Protein AF-A0A1V8PQT0-F1 (afdb_monomer_lite)

Sequence (116 aa):
MTVVSMPILHRPAELAELLDCSLRHVYDLRLPSYHPTRRVTLIRADDAMHATGVPLDTYETIDGWPDVAAAARILRVSTRHVHRLMGDGTLPYRKPTPRRALIDPQGLLRLVGGPA

Organism: NCBI:txid1686

Structure (mmCIF, N/CA/C/O backbone):
data_AF-A0A1V8PQT0-F1
#
_entry.id   AF-A0A1V8PQT0-F1
#
loop_
_atom_site.group_PDB
_atom_site.id
_atom_site.type_symbol
_atom_site.label_atom_id
_atom_site.label_alt_id
_atom_site.label_comp_id
_atom_site.label_asym_id
_atom_site.label_entity_id
_atom_site.label_seq_id
_atom_site.pdbx_PDB_ins_code
_atom_site.Cartn_x
_atom_site.Cartn_y
_atom_site.Cartn_z
_atom_site.occupancy
_atom_site.B_iso_or_equiv
_atom_site.auth_seq_id
_atom_site.auth_comp_id
_atom_site.auth_asym_id
_atom_site.auth_atom_id
_atom_site.pdbx_PDB_model_num
ATOM 1 N N . MET A 1 1 ? 5.467 15.585 -17.200 1.00 57.38 1 MET A N 1
ATOM 2 C CA . MET A 1 1 ? 5.955 14.605 -16.204 1.00 57.38 1 MET A CA 1
ATOM 3 C C . MET A 1 1 ? 4.741 13.880 -15.663 1.00 57.38 1 MET A C 1
ATOM 5 O O . MET A 1 1 ? 3.758 14.546 -15.377 1.00 57.38 1 MET A O 1
ATOM 9 N N . THR A 1 2 ? 4.752 12.550 -15.621 1.00 68.56 2 THR A N 1
ATOM 10 C CA . THR A 1 2 ? 3.646 11.782 -15.036 1.00 68.56 2 THR A CA 1
ATOM 11 C C . THR A 1 2 ? 3.757 11.892 -13.522 1.00 68.56 2 THR A C 1
ATOM 13 O O . THR A 1 2 ? 4.752 11.441 -12.968 1.00 68.56 2 THR A O 1
ATOM 16 N N . VAL A 1 3 ? 2.791 12.530 -12.875 1.00 81.69 3 VAL A N 1
ATOM 17 C CA . VAL A 1 3 ? 2.690 12.593 -11.414 1.00 81.69 3 VAL A CA 1
ATOM 18 C C . VAL A 1 3 ? 1.608 11.605 -11.008 1.00 81.69 3 VAL A C 1
ATOM 20 O O . VAL A 1 3 ? 0.533 11.604 -11.610 1.00 81.69 3 VAL A O 1
ATOM 23 N N . VAL A 1 4 ? 1.901 10.733 -10.046 1.00 84.81 4 VAL A N 1
ATOM 24 C CA . VAL A 1 4 ? 0.969 9.685 -9.611 1.00 84.81 4 VAL A CA 1
ATOM 25 C C . VAL A 1 4 ? 0.772 9.780 -8.106 1.00 84.81 4 VAL A C 1
ATOM 27 O O . VAL A 1 4 ? 1.741 9.773 -7.352 1.00 84.81 4 VAL A O 1
ATOM 30 N N . SER A 1 5 ? -0.490 9.870 -7.689 1.00 89.25 5 SER A N 1
ATOM 31 C CA . SER A 1 5 ? -0.885 9.774 -6.285 1.00 89.25 5 SER A CA 1
ATOM 32 C C . SER A 1 5 ? -0.927 8.303 -5.879 1.00 89.25 5 SER A C 1
ATOM 34 O O . SER A 1 5 ? -1.591 7.501 -6.539 1.00 89.25 5 SER A O 1
ATOM 36 N N . MET A 1 6 ? -0.194 7.940 -4.832 1.00 91.44 6 MET A N 1
ATOM 37 C CA . MET A 1 6 ? -0.066 6.571 -4.342 1.00 91.44 6 MET A CA 1
ATOM 38 C C . MET A 1 6 ? -0.628 6.489 -2.923 1.00 91.44 6 MET A C 1
ATOM 40 O O . MET A 1 6 ? -0.292 7.349 -2.110 1.00 91.44 6 MET A O 1
ATOM 44 N N . PRO A 1 7 ? -1.471 5.497 -2.591 1.00 93.19 7 PRO A N 1
ATOM 45 C CA . PRO A 1 7 ? -1.992 5.381 -1.239 1.00 93.19 7 PRO A CA 1
ATOM 46 C C . PRO A 1 7 ? -0.865 5.068 -0.255 1.00 93.19 7 PRO A C 1
ATOM 48 O O . PRO A 1 7 ? 0.017 4.249 -0.532 1.00 93.19 7 PRO A O 1
ATOM 51 N N . ILE A 1 8 ? -0.925 5.700 0.911 1.00 95.00 8 ILE A N 1
ATOM 52 C CA . ILE A 1 8 ? -0.043 5.388 2.031 1.00 95.00 8 ILE A CA 1
ATOM 53 C C . ILE A 1 8 ? -0.536 4.095 2.682 1.00 95.00 8 ILE A C 1
ATOM 55 O O . ILE A 1 8 ? -1.730 3.901 2.919 1.00 95.00 8 ILE A O 1
ATOM 59 N N . LEU A 1 9 ? 0.402 3.186 2.943 1.00 95.50 9 LEU A N 1
ATOM 60 C CA . LEU A 1 9 ? 0.135 1.848 3.457 1.00 95.50 9 LEU A CA 1
ATOM 61 C C . LEU A 1 9 ? 0.765 1.670 4.832 1.00 95.50 9 LEU A C 1
ATOM 63 O O . LEU A 1 9 ? 1.975 1.847 4.997 1.00 95.50 9 LEU A O 1
ATOM 67 N N . HIS A 1 10 ? -0.036 1.207 5.785 1.00 95.69 10 HIS A N 1
ATOM 68 C CA . HIS A 1 10 ? 0.417 0.897 7.134 1.00 95.69 10 HIS A CA 1
ATOM 69 C C . HIS A 1 10 ? 0.310 -0.592 7.424 1.00 95.69 10 HIS A C 1
ATOM 71 O O . HIS A 1 10 ? -0.616 -1.284 6.987 1.00 95.69 10 HIS A O 1
ATOM 77 N N . ARG A 1 11 ? 1.263 -1.104 8.205 1.00 95.50 11 ARG A N 1
ATOM 78 C CA . ARG A 1 11 ? 1.081 -2.393 8.881 1.00 95.50 11 ARG A CA 1
ATOM 79 C C . ARG A 1 11 ? -0.030 -2.245 9.928 1.00 95.50 11 ARG A C 1
ATOM 81 O O . ARG A 1 11 ? -0.117 -1.184 10.537 1.00 95.50 11 ARG A O 1
ATOM 88 N N . PRO A 1 12 ? -0.801 -3.302 10.239 1.00 96.50 12 PRO A N 1
ATOM 89 C CA . PRO A 1 12 ? -1.835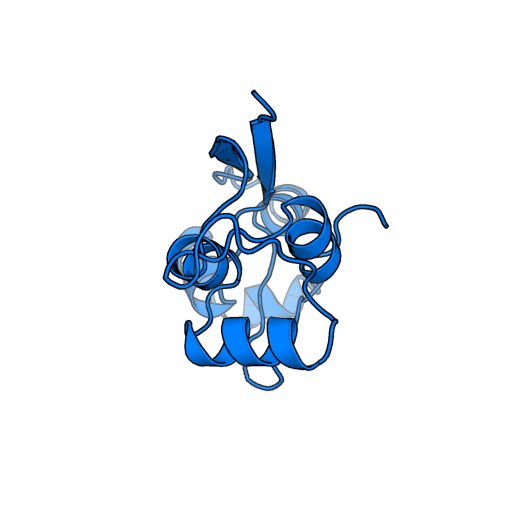 -3.228 11.274 1.00 96.50 12 PRO A CA 1
ATOM 90 C C . PRO A 1 12 ? -1.339 -2.701 12.631 1.00 96.50 12 PRO A C 1
ATOM 92 O O . PRO A 1 12 ? -2.054 -1.960 13.290 1.00 96.50 12 PRO A O 1
ATOM 95 N N . ALA A 1 13 ? -0.108 -3.042 13.030 1.00 96.44 13 ALA A N 1
ATOM 96 C CA . ALA A 1 13 ? 0.493 -2.539 14.269 1.00 96.44 13 ALA A CA 1
ATOM 97 C C . ALA A 1 13 ? 0.805 -1.033 14.211 1.00 96.44 13 ALA A C 1
ATOM 99 O O . ALA A 1 13 ? 0.452 -0.310 15.130 1.00 96.44 13 ALA A O 1
ATOM 100 N N . GLU A 1 14 ? 1.389 -0.557 13.107 1.00 96.00 14 GLU A N 1
ATOM 101 C CA . GLU A 1 14 ? 1.656 0.875 12.897 1.00 96.00 14 GLU A CA 1
ATOM 102 C C . GLU A 1 14 ? 0.350 1.675 12.852 1.00 96.00 14 GLU A C 1
ATOM 104 O O . GLU A 1 14 ? 0.257 2.761 13.409 1.00 96.00 14 GLU A O 1
ATOM 109 N N . LEU A 1 15 ? -0.684 1.120 12.215 1.00 96.19 15 LEU A N 1
ATOM 110 C CA . LEU A 1 15 ? -1.997 1.748 12.170 1.00 96.19 15 LEU A CA 1
ATOM 111 C C . LEU A 1 15 ? -2.639 1.824 13.562 1.00 96.19 15 LEU A C 1
ATOM 113 O O . LEU A 1 15 ? -3.277 2.820 13.877 1.00 96.19 15 LEU A O 1
ATOM 117 N N . ALA A 1 16 ? -2.456 0.801 14.400 1.00 96.94 16 ALA A N 1
ATOM 118 C CA . ALA A 1 16 ? -2.944 0.814 15.777 1.00 96.94 16 ALA A CA 1
ATOM 119 C C . ALA A 1 16 ? -2.307 1.952 16.588 1.00 96.94 16 ALA A C 1
ATOM 121 O O . ALA A 1 16 ? -3.020 2.667 17.287 1.00 96.94 16 ALA A O 1
ATOM 122 N N . GLU A 1 17 ? -0.994 2.156 16.434 1.00 97.06 17 GLU A N 1
ATOM 123 C CA . GLU A 1 17 ? -0.265 3.271 17.050 1.00 97.06 17 GLU A CA 1
ATOM 124 C C . GLU A 1 17 ? -0.773 4.630 16.548 1.00 97.06 17 GLU A C 1
ATOM 126 O O . GLU A 1 17 ? -1.034 5.520 17.351 1.00 97.06 17 GLU A O 1
ATOM 131 N N . LEU A 1 18 ? -0.978 4.784 15.235 1.00 95.56 18 LEU A N 1
ATOM 132 C CA . LEU A 1 18 ? -1.485 6.031 14.642 1.00 95.56 18 LEU A CA 1
ATOM 133 C C . LEU A 1 18 ? -2.912 6.375 15.080 1.00 95.56 18 LEU A C 1
ATOM 135 O O . LEU A 1 18 ? -3.252 7.548 15.205 1.00 95.56 18 LEU A O 1
ATOM 139 N N . LEU A 1 19 ? -3.747 5.359 15.292 1.00 95.00 19 LEU A N 1
ATOM 140 C CA . LEU A 1 19 ? -5.132 5.513 15.737 1.00 95.00 19 LEU A CA 1
ATOM 141 C C . LEU A 1 19 ? -5.271 5.564 17.267 1.00 95.00 19 LEU A C 1
ATOM 143 O O . LEU A 1 19 ? -6.399 5.617 17.753 1.00 95.00 19 LEU A O 1
ATOM 147 N N . ASP A 1 20 ? -4.161 5.498 18.010 1.00 95.81 20 ASP A N 1
ATOM 148 C CA . ASP A 1 20 ? -4.128 5.388 19.475 1.00 95.81 20 ASP A CA 1
ATOM 149 C C . ASP A 1 20 ? -5.075 4.293 20.009 1.00 95.81 20 ASP A C 1
ATOM 151 O O . ASP A 1 20 ? -5.914 4.496 20.889 1.00 95.81 20 ASP A O 1
ATOM 155 N N . CYS A 1 21 ? -4.995 3.099 19.413 1.00 95.81 21 CYS A N 1
ATOM 156 C CA . CYS A 1 21 ? -5.877 1.983 19.739 1.00 95.81 21 CYS A CA 1
ATOM 157 C C . CYS A 1 21 ? -5.137 0.640 19.797 1.00 95.81 21 CYS A C 1
ATOM 159 O O . CYS A 1 21 ? -3.958 0.510 19.473 1.00 95.81 21 CYS A O 1
ATOM 161 N N . SER A 1 22 ? -5.840 -0.409 20.229 1.00 97.31 22 SER A N 1
ATOM 162 C CA . SER A 1 22 ? -5.258 -1.755 20.261 1.00 97.31 22 SER A CA 1
ATOM 163 C C . SER A 1 22 ? -5.200 -2.391 18.869 1.00 97.31 22 SER A C 1
ATOM 165 O O . SER A 1 22 ? -6.097 -2.214 18.047 1.00 97.31 22 SER A O 1
ATOM 167 N N . LEU A 1 23 ? -4.213 -3.264 18.638 1.00 97.12 23 LEU A N 1
ATOM 168 C CA . LEU A 1 23 ? -4.140 -4.061 17.406 1.00 97.12 23 LEU A CA 1
ATOM 169 C C . LEU A 1 23 ? -5.409 -4.903 17.170 1.00 97.12 23 LEU A C 1
ATOM 171 O O . LEU A 1 23 ? -5.822 -5.107 16.031 1.00 97.12 23 LEU A O 1
ATOM 175 N N . ARG A 1 24 ? -6.048 -5.381 18.246 1.00 96.81 24 ARG A N 1
ATOM 176 C CA . ARG A 1 24 ? -7.329 -6.092 18.158 1.00 96.81 24 ARG A CA 1
ATOM 177 C C . ARG A 1 24 ? -8.417 -5.202 17.561 1.00 96.81 24 ARG A C 1
ATOM 179 O O . ARG A 1 24 ? -9.130 -5.656 16.677 1.00 96.81 24 ARG A O 1
ATOM 186 N N . HIS A 1 25 ? -8.487 -3.944 17.996 1.00 95.44 25 HIS A N 1
ATOM 187 C CA . HIS A 1 25 ? -9.445 -2.980 17.468 1.00 95.44 25 HIS A CA 1
ATOM 188 C C . HIS A 1 25 ? -9.267 -2.787 15.958 1.00 95.44 25 HIS A C 1
ATOM 190 O O . HIS A 1 25 ? -10.246 -2.862 15.226 1.00 95.44 25 HIS A O 1
ATOM 196 N N . VAL A 1 26 ? -8.025 -2.667 15.472 1.00 96.06 26 VAL A N 1
ATOM 197 C CA . VAL A 1 26 ? -7.739 -2.578 14.027 1.00 96.06 26 VAL A CA 1
ATOM 198 C C . VAL A 1 26 ? -8.293 -3.780 13.252 1.00 96.06 26 VAL A C 1
ATOM 200 O O . VAL A 1 26 ? -8.877 -3.604 12.186 1.00 96.06 26 VAL A O 1
ATOM 203 N N . TYR A 1 27 ? -8.154 -5.003 13.773 1.00 95.00 27 TYR A N 1
ATOM 204 C CA . TYR A 1 27 ? -8.737 -6.187 13.128 1.00 95.00 27 TYR A CA 1
ATOM 205 C C . TYR A 1 27 ? -10.271 -6.211 13.192 1.00 95.00 27 TYR A C 1
ATOM 207 O O . TYR A 1 27 ? -10.913 -6.667 12.243 1.00 95.00 27 TYR A O 1
ATOM 215 N N . ASP A 1 28 ? -10.860 -5.685 14.266 1.00 96.56 28 ASP A N 1
ATOM 216 C CA . ASP A 1 28 ? -12.312 -5.580 14.424 1.00 96.56 28 ASP A CA 1
ATOM 217 C C . ASP A 1 28 ? -12.937 -4.561 13.446 1.00 96.56 28 ASP A C 1
ATOM 219 O O . ASP A 1 28 ? -14.103 -4.719 13.082 1.00 96.56 28 ASP A O 1
ATOM 223 N N . LEU A 1 29 ? -12.162 -3.589 12.935 1.00 93.50 29 LEU A N 1
ATOM 224 C CA . LEU A 1 29 ? -12.596 -2.659 11.876 1.00 93.50 29 LEU A CA 1
ATOM 225 C C . LEU A 1 29 ? -12.844 -3.346 10.521 1.00 93.50 29 LEU A C 1
ATOM 227 O O . LEU A 1 29 ? -13.498 -2.765 9.658 1.00 93.50 29 LEU A O 1
ATOM 231 N N . ARG A 1 30 ? -12.332 -4.571 10.311 1.00 94.19 30 ARG A N 1
ATOM 232 C CA . ARG A 1 30 ? -12.497 -5.359 9.069 1.00 94.19 30 ARG A CA 1
ATOM 233 C C . ARG A 1 30 ? -12.128 -4.596 7.787 1.00 94.19 30 ARG A C 1
ATOM 235 O O . ARG A 1 30 ? -12.776 -4.754 6.753 1.00 94.19 30 ARG A O 1
ATOM 242 N N . LEU A 1 31 ? -11.073 -3.787 7.857 1.00 94.19 31 LEU A N 1
ATOM 243 C CA . LEU A 1 31 ? -10.591 -2.991 6.729 1.00 94.19 31 LEU A CA 1
ATOM 244 C C . LEU A 1 31 ? -10.052 -3.879 5.590 1.00 94.19 31 LEU A C 1
ATOM 246 O O . LEU A 1 31 ? -9.484 -4.948 5.862 1.00 94.19 31 LEU A O 1
ATOM 250 N N . PRO A 1 32 ? -10.167 -3.437 4.320 1.00 93.69 32 PRO A N 1
ATOM 251 C CA . PRO A 1 32 ? -9.513 -4.094 3.196 1.00 93.69 32 PRO A CA 1
ATOM 252 C C . PRO A 1 32 ? -8.019 -4.300 3.466 1.00 93.69 32 PRO A C 1
ATOM 254 O O . PRO A 1 32 ? -7.298 -3.388 3.870 1.00 93.69 32 PRO A O 1
ATOM 257 N N . SER A 1 33 ? -7.563 -5.535 3.265 1.00 92.69 33 SER A N 1
ATOM 258 C CA . SER A 1 33 ? -6.182 -5.939 3.517 1.00 92.69 33 SER A CA 1
ATOM 259 C C . SER A 1 33 ? -5.484 -6.273 2.209 1.00 92.69 33 SER A C 1
ATOM 261 O O . SER A 1 33 ? -5.974 -7.069 1.407 1.00 92.69 33 SER A O 1
ATOM 263 N N . TYR A 1 34 ? -4.307 -5.691 2.018 1.00 90.75 34 TYR A N 1
ATOM 264 C CA . TYR A 1 34 ? -3.485 -5.864 0.831 1.00 90.75 34 TYR A CA 1
ATOM 265 C C . TYR A 1 34 ? -2.249 -6.680 1.174 1.00 90.75 34 TYR A C 1
ATOM 267 O O . TYR A 1 34 ? -1.559 -6.428 2.167 1.00 90.75 34 TYR A O 1
ATOM 275 N N . HIS A 1 35 ? -1.951 -7.656 0.322 1.00 89.69 35 HIS A N 1
ATOM 276 C CA . HIS A 1 35 ? -0.879 -8.612 0.558 1.00 89.69 35 HIS A CA 1
ATOM 277 C C . HIS A 1 35 ? 0.138 -8.619 -0.584 1.00 89.69 35 HIS A C 1
ATOM 279 O O . HIS A 1 35 ? 0.156 -9.563 -1.375 1.00 89.69 35 HIS A O 1
ATOM 285 N N . PRO A 1 36 ? 1.055 -7.630 -0.645 1.00 82.19 36 PRO A N 1
ATOM 286 C CA . PRO A 1 36 ? 2.168 -7.665 -1.594 1.00 82.19 36 PRO A CA 1
ATOM 287 C C . PRO A 1 36 ? 2.987 -8.957 -1.480 1.00 82.19 36 PRO A C 1
ATOM 289 O O . PRO A 1 36 ? 3.572 -9.418 -2.451 1.00 82.19 36 PRO A O 1
ATOM 292 N N . THR A 1 37 ? 3.031 -9.562 -0.284 1.00 81.69 37 THR A N 1
ATOM 293 C CA . THR A 1 37 ? 3.625 -10.885 -0.052 1.00 81.69 37 THR A CA 1
ATOM 294 C C . THR A 1 37 ? 2.805 -11.667 0.973 1.00 81.69 37 THR A C 1
ATOM 296 O O . THR A 1 37 ? 2.137 -11.071 1.812 1.00 81.69 37 THR A O 1
ATOM 299 N N . ARG A 1 38 ? 2.991 -12.994 1.036 1.00 82.75 38 ARG A N 1
ATOM 300 C CA . ARG A 1 38 ? 2.371 -13.867 2.058 1.00 82.75 38 ARG A CA 1
ATOM 301 C C . ARG A 1 38 ? 2.617 -13.453 3.519 1.00 82.75 38 ARG A C 1
ATOM 303 O O . ARG A 1 38 ? 1.883 -13.890 4.392 1.00 82.75 38 ARG A O 1
ATOM 310 N N . ARG A 1 39 ? 3.676 -12.686 3.810 1.00 85.94 39 ARG A N 1
ATOM 311 C CA . ARG A 1 39 ? 4.046 -12.248 5.176 1.00 85.94 39 ARG A CA 1
ATOM 312 C C . ARG A 1 39 ? 3.781 -10.766 5.426 1.00 85.94 39 ARG A C 1
ATOM 314 O O . ARG A 1 39 ? 4.206 -10.217 6.441 1.00 85.94 39 ARG A O 1
ATOM 321 N N . VAL A 1 40 ? 3.182 -10.087 4.457 1.00 88.62 40 VAL A N 1
ATOM 322 C CA . VAL A 1 40 ? 2.948 -8.653 4.523 1.00 88.62 40 VAL A CA 1
ATOM 323 C C . VAL A 1 40 ? 1.461 -8.415 4.394 1.00 88.62 40 VAL A C 1
ATOM 325 O O . VAL A 1 40 ? 0.860 -8.809 3.406 1.00 88.62 40 VAL A O 1
ATOM 328 N N . THR A 1 41 ? 0.899 -7.796 5.421 1.00 92.88 41 THR A N 1
ATOM 329 C CA . THR A 1 41 ? -0.471 -7.298 5.439 1.00 92.88 41 THR A CA 1
ATOM 330 C C . THR A 1 41 ? -0.377 -5.797 5.560 1.00 92.88 41 THR A C 1
ATOM 332 O O . THR A 1 41 ? 0.311 -5.303 6.459 1.00 92.88 41 THR A O 1
ATOM 335 N N . LEU A 1 42 ? -1.023 -5.102 4.641 1.00 95.19 42 LEU A N 1
ATOM 336 C CA . LEU A 1 42 ? -1.083 -3.655 4.598 1.00 95.19 42 LEU A CA 1
ATOM 337 C C . LEU A 1 42 ? -2.530 -3.215 4.556 1.00 95.19 42 LEU A C 1
ATOM 339 O O . LEU A 1 42 ? -3.369 -3.877 3.951 1.00 95.19 42 LEU A O 1
ATOM 343 N N . ILE A 1 43 ? -2.787 -2.086 5.187 1.00 95.75 43 ILE A N 1
ATOM 344 C CA . ILE A 1 43 ? -4.064 -1.394 5.165 1.00 95.75 43 ILE A CA 1
ATOM 345 C C . ILE A 1 43 ? -3.777 -0.011 4.598 1.00 95.75 43 ILE A C 1
ATOM 347 O O . ILE A 1 43 ? -2.755 0.595 4.944 1.00 95.75 43 ILE A O 1
ATOM 351 N N . ARG A 1 44 ? -4.636 0.473 3.705 1.00 95.50 44 ARG A N 1
ATOM 352 C CA . ARG A 1 44 ? -4.484 1.830 3.196 1.00 95.50 44 ARG A CA 1
ATOM 353 C C . ARG A 1 44 ? -4.960 2.837 4.235 1.00 95.50 44 ARG A C 1
ATOM 355 O O . ARG A 1 44 ? -5.954 2.620 4.927 1.00 95.50 44 ARG A O 1
ATOM 362 N N . ALA A 1 45 ? -4.241 3.945 4.334 1.00 95.44 45 ALA A N 1
ATOM 363 C CA . ALA A 1 45 ? -4.572 5.016 5.258 1.00 95.44 45 ALA A CA 1
ATOM 364 C C . ALA A 1 45 ? -5.937 5.657 4.948 1.00 95.44 45 ALA A C 1
ATOM 366 O O . ALA A 1 45 ? -6.635 6.053 5.876 1.00 95.44 45 ALA A O 1
ATOM 367 N N . ASP A 1 46 ? -6.358 5.716 3.678 1.00 95.19 46 ASP A N 1
ATOM 368 C CA . ASP A 1 46 ? -7.678 6.234 3.294 1.00 95.19 46 ASP A CA 1
ATOM 369 C C . ASP A 1 46 ? -8.827 5.330 3.742 1.00 95.19 46 ASP A C 1
ATOM 371 O O . ASP A 1 46 ? -9.805 5.839 4.289 1.00 95.19 46 ASP A O 1
ATOM 375 N N . ASP A 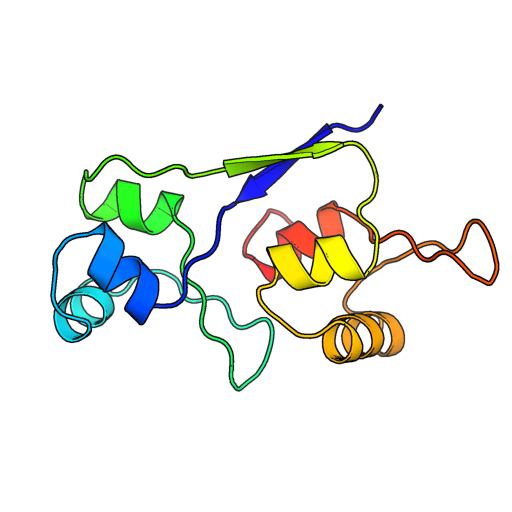1 47 ? -8.686 4.010 3.599 1.00 95.19 47 ASP A N 1
ATOM 376 C CA . ASP A 1 47 ? -9.660 3.042 4.124 1.00 95.19 47 ASP A CA 1
ATOM 377 C C . ASP A 1 47 ? -9.821 3.200 5.649 1.00 95.19 47 ASP A C 1
ATOM 379 O O . ASP A 1 47 ? -10.937 3.223 6.174 1.00 95.19 47 ASP A O 1
ATOM 383 N N . ALA A 1 48 ? -8.703 3.356 6.366 1.00 95.38 48 ALA A N 1
ATOM 384 C CA . ALA A 1 48 ? -8.712 3.540 7.813 1.00 95.38 48 ALA A CA 1
ATOM 385 C C . ALA A 1 48 ? -9.327 4.884 8.228 1.00 95.38 48 ALA A C 1
ATOM 387 O O . ALA A 1 48 ? -10.195 4.908 9.098 1.00 95.38 48 ALA A O 1
ATOM 388 N N . MET A 1 49 ? -8.928 5.984 7.581 1.00 96.31 49 MET A N 1
ATOM 389 C CA . MET A 1 49 ? -9.477 7.320 7.829 1.00 96.31 49 MET A CA 1
ATOM 390 C C . MET A 1 49 ? -10.985 7.359 7.567 1.00 96.31 49 MET A C 1
ATOM 392 O O . MET A 1 49 ? -11.727 7.951 8.347 1.00 96.31 49 MET A O 1
ATOM 396 N N . HIS A 1 50 ? -11.460 6.710 6.500 1.00 94.62 50 HIS A N 1
ATOM 397 C CA . HIS A 1 50 ? -12.887 6.649 6.192 1.00 94.62 50 HIS A CA 1
ATOM 398 C C . HIS A 1 50 ? -13.681 5.888 7.262 1.00 94.62 50 HIS A C 1
ATOM 400 O O . HIS A 1 50 ? -14.782 6.303 7.619 1.00 94.62 50 HIS A O 1
ATOM 406 N N . ALA A 1 51 ? -13.125 4.797 7.792 1.00 95.56 51 ALA A N 1
ATOM 407 C CA . ALA A 1 51 ? -13.793 3.976 8.797 1.00 95.56 51 ALA A CA 1
ATOM 408 C C . ALA A 1 51 ? -13.797 4.598 10.202 1.00 95.56 51 ALA A C 1
ATOM 410 O O . ALA A 1 51 ? -14.764 4.420 10.941 1.00 95.56 51 ALA A O 1
ATOM 411 N N . THR A 1 52 ? -12.726 5.295 10.594 1.00 94.19 52 THR A N 1
ATOM 412 C CA . THR A 1 52 ? -12.560 5.809 11.966 1.00 94.19 52 THR A CA 1
ATOM 413 C C . THR A 1 52 ? -12.842 7.302 12.102 1.00 94.19 52 THR A C 1
ATOM 415 O O . THR A 1 52 ? -13.086 7.775 13.209 1.00 94.19 52 THR A O 1
ATOM 418 N N . GLY A 1 53 ? -12.785 8.061 11.004 1.00 94.31 53 GLY A N 1
ATOM 419 C CA . GLY A 1 53 ? -12.846 9.523 11.012 1.00 94.31 53 GLY A CA 1
ATOM 420 C C . GLY A 1 53 ? -11.583 10.204 11.556 1.00 94.31 53 GLY A C 1
ATOM 421 O O . GLY A 1 53 ? -11.542 11.433 11.612 1.00 94.31 53 GLY A O 1
ATOM 422 N N . VAL A 1 54 ? -10.554 9.443 11.949 1.00 93.38 54 VAL A N 1
ATOM 423 C CA . VAL A 1 54 ? -9.275 9.994 12.419 1.00 93.38 54 VAL A CA 1
ATOM 424 C C . VAL A 1 54 ? -8.492 10.518 11.213 1.00 93.38 54 VAL A C 1
ATOM 426 O O . VAL A 1 54 ? -8.271 9.753 10.274 1.00 93.38 54 VAL A O 1
ATOM 429 N N . PRO A 1 55 ? -8.059 11.792 11.208 1.00 94.31 55 PRO A N 1
ATOM 430 C CA . PRO A 1 55 ? -7.314 12.352 10.087 1.00 94.31 55 PRO A CA 1
ATOM 431 C C . PRO A 1 55 ? -5.946 11.675 9.960 1.00 94.31 55 PRO A C 1
ATOM 433 O O . PRO A 1 55 ? -5.153 11.681 10.900 1.00 94.31 55 PRO A O 1
ATOM 436 N N . LEU A 1 56 ? -5.671 11.113 8.782 1.00 93.88 56 LEU A N 1
ATOM 437 C CA . LEU A 1 56 ? -4.404 10.473 8.433 1.00 93.88 56 LEU A CA 1
ATOM 438 C C . LEU A 1 56 ? -3.890 11.036 7.106 1.00 93.88 56 LEU A C 1
ATOM 440 O O . LEU A 1 56 ? -4.679 11.388 6.226 1.00 93.88 56 LEU A O 1
ATOM 444 N N . ASP A 1 57 ? -2.571 11.052 6.926 1.00 93.50 57 ASP A N 1
ATOM 445 C CA . ASP A 1 57 ? -1.992 11.249 5.600 1.00 93.50 57 ASP A CA 1
ATOM 446 C C . ASP A 1 57 ? -2.326 10.029 4.736 1.00 93.50 57 ASP A C 1
ATOM 448 O O . ASP A 1 57 ? -1.918 8.904 5.023 1.00 93.50 57 ASP A O 1
ATOM 452 N N . THR A 1 58 ? -3.113 10.244 3.684 1.00 92.81 58 THR A N 1
ATOM 453 C CA . THR A 1 58 ? -3.724 9.150 2.915 1.00 92.81 58 THR A CA 1
ATOM 454 C C . THR A 1 58 ? -2.992 8.811 1.628 1.00 92.81 58 THR A C 1
ATOM 456 O O . THR A 1 58 ? -3.010 7.657 1.195 1.00 92.81 58 THR A O 1
ATOM 459 N N . TYR A 1 59 ? -2.327 9.794 1.025 1.00 92.81 59 TYR A N 1
ATOM 460 C CA . TYR A 1 59 ? -1.669 9.655 -0.265 1.00 92.81 59 TYR A CA 1
ATOM 461 C C . TYR A 1 59 ? -0.311 10.352 -0.272 1.00 92.81 59 TYR A C 1
ATOM 463 O O . TYR A 1 59 ? -0.157 11.444 0.270 1.00 92.81 59 TYR A O 1
ATOM 471 N N . GLU A 1 60 ? 0.658 9.740 -0.945 1.00 91.50 60 GLU A N 1
ATOM 472 C CA . GLU A 1 60 ? 1.937 10.353 -1.277 1.00 91.50 60 GLU A CA 1
ATOM 473 C C . GLU A 1 60 ? 2.069 10.558 -2.789 1.00 91.50 60 GLU A C 1
ATOM 475 O O . GLU A 1 60 ? 1.634 9.737 -3.601 1.00 91.50 60 GLU A O 1
ATOM 480 N N . THR A 1 61 ? 2.693 11.666 -3.176 1.00 90.00 61 THR A N 1
ATOM 481 C CA . THR A 1 61 ? 2.936 11.991 -4.582 1.00 90.00 61 THR A CA 1
ATOM 482 C C . THR A 1 61 ? 4.251 11.378 -5.042 1.00 90.00 61 THR A C 1
ATOM 484 O O . THR A 1 61 ? 5.290 11.564 -4.408 1.00 90.00 61 THR A O 1
ATOM 487 N N . ILE A 1 62 ? 4.222 10.676 -6.175 1.00 86.94 62 ILE A N 1
ATOM 488 C CA . ILE A 1 62 ? 5.413 10.117 -6.816 1.00 86.94 62 ILE A CA 1
ATOM 489 C C . ILE A 1 62 ? 5.634 10.802 -8.160 1.00 86.94 62 ILE A C 1
ATOM 491 O O . ILE A 1 62 ? 4.766 10.791 -9.040 1.00 86.94 62 ILE A O 1
ATOM 495 N N . ASP A 1 63 ? 6.842 11.334 -8.330 1.00 83.94 63 ASP A N 1
ATOM 496 C CA . ASP A 1 63 ? 7.276 11.941 -9.579 1.00 83.94 63 ASP A CA 1
ATOM 497 C C . ASP A 1 63 ? 7.815 10.892 -10.553 1.00 83.94 63 ASP A C 1
ATOM 499 O O . ASP A 1 63 ? 8.861 10.267 -10.355 1.00 83.94 63 ASP A O 1
ATOM 503 N N . GLY A 1 64 ? 7.119 10.736 -11.674 1.00 86.75 64 GLY A N 1
ATOM 504 C CA . GLY A 1 64 ? 7.528 9.865 -12.761 1.00 86.75 64 GLY A CA 1
ATOM 505 C C . GLY A 1 64 ? 7.425 8.384 -12.410 1.00 86.75 64 GLY A C 1
ATOM 506 O O . GLY A 1 64 ? 6.428 7.912 -11.874 1.00 86.75 64 GLY A O 1
ATOM 507 N N . TRP A 1 65 ? 8.441 7.626 -12.821 1.00 91.75 65 TRP A N 1
ATOM 508 C CA . TRP A 1 65 ? 8.493 6.182 -12.604 1.00 91.75 65 TRP A CA 1
ATOM 509 C C . TRP A 1 65 ? 9.424 5.895 -11.421 1.00 91.75 65 TRP A C 1
ATOM 511 O O . TRP A 1 65 ? 10.614 6.214 -11.533 1.00 91.75 65 TRP A O 1
ATOM 521 N N . PRO A 1 66 ? 8.933 5.302 -10.320 1.00 92.94 66 PRO A N 1
ATOM 522 C CA . PRO A 1 66 ? 9.765 4.986 -9.168 1.00 92.94 66 PRO A CA 1
ATOM 523 C C . PRO A 1 66 ? 10.829 3.948 -9.528 1.00 92.94 66 PRO A C 1
ATOM 525 O O . PRO A 1 66 ? 10.628 3.085 -10.383 1.00 92.94 66 PRO A O 1
ATOM 528 N N . ASP A 1 67 ? 11.980 4.017 -8.867 1.00 94.81 67 ASP A N 1
ATOM 529 C CA . ASP A 1 67 ? 12.962 2.941 -8.940 1.00 94.81 67 ASP A CA 1
ATOM 530 C C . ASP A 1 67 ? 12.575 1.765 -8.023 1.00 94.81 67 ASP A C 1
ATOM 532 O O . ASP A 1 67 ? 11.550 1.770 -7.336 1.00 94.81 67 ASP A O 1
ATOM 536 N N . VAL A 1 68 ? 13.405 0.723 -8.019 1.00 95.31 68 VAL A N 1
ATOM 537 C CA . VAL A 1 68 ? 13.176 -0.491 -7.221 1.00 95.31 68 VAL A CA 1
ATOM 538 C C . VAL A 1 68 ? 13.142 -0.195 -5.715 1.00 95.31 68 VAL A C 1
ATOM 540 O O . VAL A 1 68 ? 12.391 -0.844 -4.988 1.00 95.31 68 VAL A O 1
ATOM 543 N N . ALA A 1 69 ? 13.940 0.761 -5.232 1.00 94.81 69 ALA A N 1
ATOM 544 C CA . ALA A 1 69 ? 13.993 1.108 -3.814 1.00 94.81 69 ALA A CA 1
ATOM 545 C C . ALA A 1 69 ? 12.738 1.881 -3.390 1.00 94.81 69 ALA A C 1
ATOM 547 O O . ALA A 1 69 ? 12.130 1.556 -2.369 1.00 94.81 69 ALA A O 1
ATOM 548 N N . ALA A 1 70 ? 12.297 2.834 -4.210 1.00 93.94 70 ALA A N 1
ATOM 549 C CA . ALA A 1 70 ? 11.043 3.548 -4.015 1.00 93.94 70 ALA A CA 1
ATOM 550 C C . ALA A 1 70 ? 9.842 2.591 -4.055 1.00 93.94 70 ALA A C 1
ATOM 552 O O . ALA A 1 70 ? 9.016 2.616 -3.147 1.00 93.94 70 ALA A O 1
ATOM 553 N N . ALA A 1 71 ? 9.783 1.682 -5.032 1.00 94.12 71 ALA A N 1
ATOM 554 C CA . ALA A 1 71 ? 8.747 0.650 -5.104 1.00 94.12 71 ALA A CA 1
ATOM 555 C C . ALA A 1 71 ? 8.727 -0.255 -3.861 1.00 94.12 71 ALA A C 1
ATOM 557 O O . ALA A 1 71 ? 7.661 -0.572 -3.338 1.00 94.12 71 ALA A O 1
ATOM 558 N N . ALA A 1 72 ? 9.902 -0.643 -3.357 1.00 94.69 72 ALA A N 1
ATOM 559 C CA . ALA A 1 72 ? 10.025 -1.444 -2.143 1.00 94.69 72 ALA A CA 1
ATOM 560 C C . ALA A 1 72 ? 9.498 -0.698 -0.906 1.00 94.69 72 ALA A C 1
ATOM 562 O O . ALA A 1 72 ? 8.794 -1.297 -0.091 1.00 94.69 72 ALA A O 1
ATOM 563 N N . ARG A 1 73 ? 9.791 0.606 -0.797 1.00 94.00 73 ARG A N 1
ATOM 564 C CA . ARG A 1 73 ? 9.276 1.486 0.263 1.00 94.00 73 ARG A CA 1
ATOM 565 C C . ARG A 1 73 ? 7.751 1.565 0.226 1.00 94.00 73 ARG A C 1
ATOM 567 O O . ARG A 1 73 ? 7.123 1.280 1.240 1.00 94.00 73 ARG A O 1
ATOM 574 N N . ILE A 1 74 ? 7.183 1.873 -0.941 1.00 92.38 74 ILE A N 1
ATOM 575 C CA . ILE A 1 74 ? 5.731 1.990 -1.156 1.00 92.38 74 ILE A CA 1
ATOM 576 C C . ILE A 1 74 ? 5.031 0.687 -0.773 1.00 92.38 74 ILE A C 1
ATOM 578 O O . ILE A 1 74 ? 4.126 0.679 0.050 1.00 92.38 74 ILE A O 1
ATOM 582 N N . LEU A 1 75 ? 5.505 -0.444 -1.303 1.00 91.94 75 LEU A N 1
ATOM 583 C CA . LEU A 1 75 ? 4.924 -1.760 -1.032 1.00 91.94 75 LEU A CA 1
ATOM 584 C C . LEU A 1 75 ? 5.301 -2.323 0.345 1.00 91.94 75 LEU A C 1
ATOM 586 O O . LEU A 1 75 ? 4.879 -3.430 0.675 1.00 91.94 75 LEU A O 1
ATOM 590 N N . ARG A 1 76 ? 6.110 -1.616 1.149 1.00 92.81 76 ARG A N 1
ATOM 591 C CA . ARG A 1 76 ? 6.566 -2.059 2.478 1.00 92.81 76 ARG A CA 1
ATOM 592 C C . ARG A 1 76 ? 7.228 -3.453 2.453 1.00 92.81 76 ARG A C 1
ATOM 594 O O . ARG A 1 76 ? 7.015 -4.271 3.359 1.00 92.81 76 ARG A O 1
ATOM 601 N N . VAL A 1 77 ? 8.034 -3.730 1.423 1.00 92.94 77 VAL A N 1
ATOM 602 C CA . VAL A 1 77 ? 8.754 -5.002 1.185 1.00 92.94 77 VAL A CA 1
ATOM 603 C C . VAL A 1 77 ? 10.245 -4.776 0.926 1.00 92.94 77 VAL A C 1
ATOM 605 O O . VAL A 1 77 ? 10.714 -3.650 0.832 1.00 92.94 77 VAL A O 1
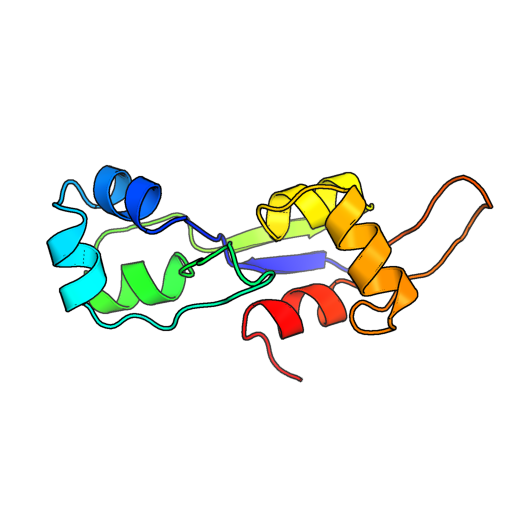ATOM 608 N N . SER A 1 78 ? 11.022 -5.855 0.792 1.00 94.69 78 SER A N 1
ATOM 609 C CA . SER A 1 78 ? 12.420 -5.758 0.361 1.00 94.69 78 SER A CA 1
ATOM 610 C C . SER A 1 78 ? 12.546 -5.573 -1.153 1.00 94.69 78 SER A C 1
ATOM 612 O O . SER A 1 78 ? 11.728 -6.069 -1.930 1.00 94.69 78 SER A O 1
ATOM 614 N N . THR A 1 79 ? 13.643 -4.955 -1.595 1.00 95.50 79 THR A N 1
ATOM 615 C CA . THR A 1 79 ? 13.992 -4.826 -3.024 1.00 95.50 79 THR A CA 1
ATOM 616 C C . THR A 1 79 ? 14.097 -6.182 -3.725 1.00 95.50 79 THR A C 1
ATOM 618 O O . THR A 1 79 ? 13.696 -6.321 -4.877 1.00 95.50 79 THR A O 1
ATOM 621 N N . ARG A 1 80 ? 14.545 -7.229 -3.016 1.00 94.69 80 ARG A N 1
ATOM 622 C CA . ARG A 1 80 ? 14.535 -8.615 -3.517 1.00 94.69 80 ARG A CA 1
ATOM 623 C C . ARG A 1 80 ? 13.130 -9.077 -3.901 1.00 94.69 80 ARG A C 1
ATOM 625 O O . ARG A 1 80 ? 12.983 -9.838 -4.853 1.00 94.69 80 ARG A O 1
ATOM 632 N N . HIS A 1 81 ? 12.113 -8.664 -3.150 1.00 93.81 81 HIS A N 1
ATOM 633 C CA . HIS A 1 81 ? 10.738 -9.014 -3.468 1.00 93.81 81 HIS A CA 1
ATOM 634 C C . HIS A 1 81 ? 10.233 -8.250 -4.690 1.00 93.81 81 HIS A C 1
ATOM 636 O O . HIS A 1 81 ? 9.644 -8.860 -5.572 1.00 93.81 81 HIS A O 1
ATOM 642 N N . VAL A 1 82 ? 10.559 -6.961 -4.800 1.00 94.94 82 VAL A N 1
ATOM 643 C CA . VAL A 1 82 ? 10.266 -6.179 -6.010 1.00 94.94 82 VAL A CA 1
ATOM 644 C C . VAL A 1 82 ? 10.894 -6.836 -7.241 1.00 94.94 82 VAL A C 1
ATOM 646 O O . VAL A 1 82 ? 10.208 -7.058 -8.229 1.00 94.94 82 VAL A O 1
ATOM 649 N N . HIS A 1 83 ? 12.155 -7.269 -7.163 1.00 95.25 83 HIS A N 1
ATOM 650 C CA . HIS A 1 83 ? 12.794 -8.017 -8.249 1.00 95.25 83 HIS A CA 1
ATOM 651 C C . HIS A 1 83 ? 12.099 -9.341 -8.588 1.00 95.25 83 HIS A C 1
ATOM 653 O O . HIS A 1 83 ? 12.125 -9.753 -9.745 1.00 95.25 83 HIS A O 1
ATOM 659 N N . ARG A 1 84 ? 11.475 -10.008 -7.610 1.00 94.31 84 ARG A N 1
ATOM 660 C CA . ARG A 1 84 ? 10.666 -11.205 -7.866 1.00 94.31 84 ARG A CA 1
ATOM 661 C C . ARG A 1 84 ? 9.399 -10.852 -8.645 1.00 94.31 84 ARG A C 1
ATOM 663 O O . ARG A 1 84 ? 9.181 -11.473 -9.674 1.00 94.31 84 ARG A O 1
ATOM 670 N N . LEU A 1 85 ? 8.666 -9.824 -8.209 1.00 92.94 85 LEU A N 1
ATOM 671 C CA . LEU A 1 85 ? 7.468 -9.318 -8.897 1.00 92.94 85 LEU A CA 1
ATOM 672 C C . LEU A 1 85 ? 7.776 -8.820 -10.319 1.00 92.94 85 LEU A C 1
ATOM 674 O O . LEU A 1 85 ? 6.959 -8.905 -11.226 1.00 92.94 85 LEU A O 1
ATOM 678 N N . MET A 1 86 ? 8.978 -8.281 -10.527 1.00 94.62 86 MET A N 1
ATOM 679 C CA . MET A 1 86 ? 9.468 -7.947 -11.863 1.00 94.62 86 MET A CA 1
ATOM 680 C C . MET A 1 86 ? 9.724 -9.210 -12.697 1.00 94.62 86 MET A C 1
ATOM 682 O O . MET A 1 86 ? 9.402 -9.246 -13.879 1.00 94.62 86 MET A O 1
ATOM 686 N N . GLY A 1 87 ? 10.345 -10.231 -12.100 1.00 94.06 87 GLY A N 1
ATOM 687 C CA . GLY A 1 87 ? 10.732 -11.464 -12.787 1.00 94.06 87 GLY A CA 1
ATOM 688 C C . GLY A 1 87 ? 9.562 -12.378 -13.152 1.00 94.06 87 GLY A C 1
ATOM 689 O O . GLY A 1 87 ? 9.646 -13.074 -14.157 1.00 94.06 87 GLY A O 1
ATOM 690 N N . ASP A 1 88 ? 8.483 -12.367 -12.368 1.00 92.88 88 ASP A N 1
ATOM 691 C CA . ASP A 1 88 ? 7.251 -13.119 -12.649 1.00 92.88 88 ASP A CA 1
ATOM 692 C C . ASP A 1 88 ? 6.232 -12.336 -13.503 1.00 92.88 88 ASP A C 1
ATOM 694 O O . ASP A 1 88 ? 5.193 -12.877 -13.872 1.00 92.88 88 ASP A O 1
ATOM 698 N N . GLY A 1 89 ? 6.547 -11.086 -13.864 1.00 91.00 89 GLY A N 1
ATOM 699 C CA . GLY A 1 89 ? 5.719 -10.237 -14.723 1.00 91.00 89 GLY A CA 1
ATOM 700 C C . GLY A 1 89 ? 4.557 -9.544 -14.009 1.00 91.00 89 GLY A C 1
ATOM 701 O O . GLY A 1 89 ? 3.847 -8.767 -14.645 1.00 91.00 89 GLY A O 1
ATOM 702 N N . THR A 1 90 ? 4.383 -9.761 -12.703 1.00 90.69 90 THR A N 1
ATOM 703 C CA . THR A 1 90 ? 3.328 -9.114 -11.906 1.00 90.69 90 THR A CA 1
ATOM 704 C C . THR A 1 90 ? 3.500 -7.599 -11.867 1.00 90.69 90 THR A C 1
ATOM 706 O O . THR A 1 90 ? 2.521 -6.856 -11.857 1.00 90.69 90 THR A O 1
ATOM 709 N N . LEU A 1 91 ? 4.750 -7.132 -11.836 1.00 92.88 91 LEU A N 1
ATOM 710 C CA . LEU A 1 91 ? 5.086 -5.720 -11.752 1.00 92.88 91 LEU A CA 1
ATOM 711 C C . LEU A 1 91 ? 5.795 -5.259 -13.033 1.00 92.88 91 LEU A C 1
ATOM 713 O O . LEU A 1 91 ? 7.001 -5.492 -13.183 1.00 92.88 91 LEU A O 1
ATOM 717 N N . PRO A 1 92 ? 5.076 -4.582 -13.948 1.00 93.81 92 PRO A N 1
ATOM 718 C CA . PRO A 1 92 ? 5.666 -4.038 -15.158 1.00 93.81 92 PRO A CA 1
ATOM 719 C C . PRO A 1 92 ? 6.773 -3.036 -14.830 1.00 93.81 92 PRO A C 1
ATOM 721 O O . PRO A 1 92 ? 6.697 -2.251 -13.882 1.00 93.81 92 PRO A O 1
ATOM 724 N N . TYR A 1 93 ? 7.828 -3.059 -15.634 1.00 95.38 93 TYR A N 1
ATOM 725 C CA . TYR A 1 93 ? 8.962 -2.163 -15.478 1.00 95.38 93 TYR A CA 1
ATOM 726 C C . TYR A 1 93 ? 9.621 -1.903 -16.829 1.00 95.38 93 TYR A C 1
ATOM 728 O O . TYR A 1 93 ? 9.479 -2.669 -17.782 1.00 95.38 93 TYR A O 1
ATOM 736 N N . ARG A 1 94 ? 10.418 -0.840 -16.895 1.00 94.56 94 ARG A N 1
ATOM 737 C CA . ARG A 1 94 ? 11.320 -0.553 -18.012 1.00 94.56 94 ARG A CA 1
ATOM 738 C C . ARG A 1 94 ? 12.752 -0.412 -17.519 1.00 94.56 94 ARG A C 1
ATOM 740 O O . ARG A 1 94 ? 12.998 0.034 -16.399 1.00 94.56 94 ARG A O 1
ATOM 747 N N . LYS A 1 95 ? 13.712 -0.773 -18.365 1.00 93.44 95 LYS A N 1
ATOM 748 C CA . LYS A 1 95 ? 15.148 -0.618 -18.098 1.00 93.44 95 LYS A CA 1
ATOM 749 C C . LYS A 1 95 ? 15.745 0.390 -19.077 1.00 93.44 95 LYS A C 1
ATOM 751 O O . LYS A 1 95 ? 16.217 -0.022 -20.131 1.00 93.44 95 LYS A O 1
ATOM 756 N N . PRO A 1 96 ? 15.717 1.702 -18.771 1.00 90.75 96 PRO A N 1
ATOM 757 C CA . PRO A 1 96 ? 16.367 2.703 -19.620 1.00 90.75 96 PRO A CA 1
ATOM 758 C C . PRO A 1 96 ? 17.881 2.479 -1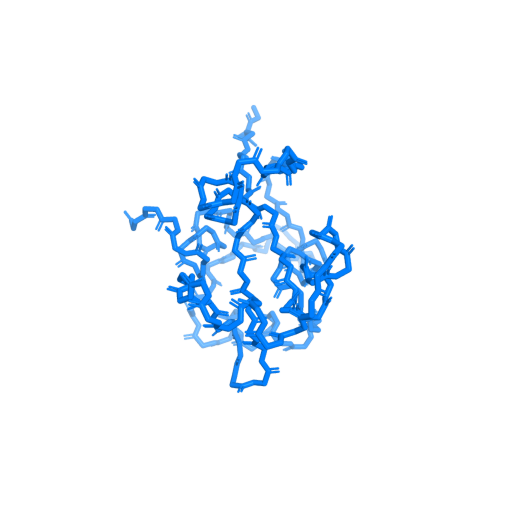9.729 1.00 90.75 96 PRO A C 1
ATOM 760 O O . PRO A 1 96 ? 18.482 2.830 -20.735 1.00 90.75 96 PRO A O 1
ATOM 763 N N . THR A 1 97 ? 18.502 1.890 -18.702 1.00 91.00 97 THR A N 1
ATOM 764 C CA . THR A 1 97 ? 19.902 1.457 -18.733 1.00 91.00 97 THR A CA 1
ATOM 765 C C . THR A 1 97 ? 20.038 0.089 -18.058 1.00 91.00 97 THR A C 1
ATOM 767 O O . THR A 1 97 ? 19.180 -0.282 -17.251 1.00 91.00 97 THR A O 1
ATOM 770 N N . PRO A 1 98 ? 21.127 -0.666 -18.299 1.00 87.19 98 PRO A N 1
ATOM 771 C CA . PRO A 1 98 ? 21.332 -1.971 -17.661 1.00 87.19 98 PRO A CA 1
ATOM 772 C C . PRO A 1 98 ? 21.358 -1.927 -16.125 1.00 87.19 98 PRO A C 1
ATOM 774 O O . PRO A 1 98 ? 21.031 -2.917 -15.475 1.00 87.19 98 PRO A O 1
ATOM 777 N N . ARG A 1 99 ? 21.731 -0.780 -15.540 1.00 87.44 99 ARG A N 1
ATOM 778 C CA . ARG A 1 99 ? 21.853 -0.582 -14.085 1.00 87.44 99 ARG A CA 1
ATOM 779 C C . ARG A 1 99 ? 20.622 0.054 -13.439 1.00 87.44 99 ARG A C 1
ATOM 781 O O . ARG A 1 99 ? 20.581 0.156 -12.218 1.00 87.44 99 ARG A O 1
ATOM 788 N N . ARG A 1 100 ? 19.635 0.499 -14.223 1.00 89.81 100 ARG A N 1
ATOM 789 C CA . ARG A 1 100 ? 18.470 1.233 -13.715 1.00 89.81 100 ARG A CA 1
ATOM 790 C C . ARG A 1 100 ? 17.182 0.596 -14.210 1.00 89.81 100 ARG A C 1
ATOM 792 O O . ARG A 1 100 ? 16.908 0.601 -15.405 1.00 89.81 100 ARG A O 1
ATOM 799 N N . ALA A 1 101 ? 16.382 0.094 -13.275 1.00 93.75 101 ALA A N 1
ATOM 800 C CA . ALA A 1 101 ? 15.011 -0.326 -13.526 1.00 93.75 101 ALA A CA 1
ATOM 801 C C . ALA A 1 101 ? 14.046 0.718 -12.959 1.00 93.75 101 ALA A C 1
ATOM 803 O O . ALA A 1 101 ? 14.236 1.204 -11.845 1.00 93.75 101 ALA A O 1
ATOM 804 N N . LEU A 1 102 ? 13.038 1.057 -13.753 1.00 94.75 102 LEU A N 1
ATOM 805 C CA . LEU A 1 102 ? 11.963 1.973 -13.407 1.00 94.75 102 LEU A CA 1
ATOM 806 C C . LEU A 1 102 ? 10.656 1.191 -13.434 1.00 94.75 102 LEU A C 1
ATOM 808 O O . LEU A 1 102 ? 10.341 0.560 -14.442 1.00 94.75 102 LEU A O 1
ATOM 812 N N . ILE A 1 103 ? 9.928 1.230 -12.334 1.00 95.25 103 ILE A N 1
ATOM 813 C CA . ILE A 1 103 ? 8.696 0.488 -12.114 1.00 95.25 103 ILE A CA 1
ATOM 814 C C . ILE A 1 103 ? 7.513 1.280 -12.666 1.00 95.25 103 ILE A C 1
ATOM 816 O O . ILE A 1 103 ? 7.473 2.501 -12.523 1.00 95.25 103 ILE A O 1
ATOM 820 N N . ASP A 1 104 ? 6.571 0.590 -13.305 1.00 92.88 104 ASP A N 1
ATOM 821 C CA . ASP A 1 104 ? 5.316 1.190 -13.749 1.00 92.88 104 ASP A CA 1
ATOM 822 C C . ASP A 1 104 ? 4.464 1.600 -12.532 1.00 92.88 104 ASP A C 1
ATOM 824 O O . ASP A 1 104 ? 4.062 0.730 -11.749 1.00 92.88 104 ASP A O 1
ATOM 828 N N . PRO A 1 105 ? 4.161 2.900 -12.354 1.00 91.44 105 PRO A N 1
ATOM 829 C CA . PRO A 1 105 ? 3.327 3.361 -11.249 1.00 91.44 105 PRO A CA 1
ATOM 830 C C . PRO A 1 105 ? 1.930 2.730 -11.238 1.00 91.44 105 PRO A C 1
ATOM 832 O O . PRO A 1 105 ? 1.384 2.489 -10.164 1.00 91.44 105 PRO A O 1
ATOM 835 N N . GLN A 1 106 ? 1.353 2.436 -12.409 1.00 90.12 106 GLN A N 1
ATOM 836 C CA . GLN A 1 106 ? 0.027 1.814 -12.490 1.00 90.12 106 GLN A CA 1
ATOM 837 C C . GLN A 1 106 ? 0.072 0.355 -12.029 1.00 90.12 106 GLN A C 1
ATOM 839 O O . GLN A 1 106 ? -0.774 -0.079 -11.252 1.00 90.12 106 GLN A O 1
ATOM 844 N N . GLY A 1 107 ? 1.114 -0.386 -12.413 1.00 90.56 107 GLY A N 1
ATOM 845 C CA . GLY A 1 107 ? 1.394 -1.712 -11.861 1.00 90.56 107 GLY A CA 1
ATOM 846 C C . GLY A 1 107 ? 1.506 -1.729 -10.332 1.00 90.56 107 GLY A C 1
ATOM 847 O O . GLY A 1 107 ? 0.963 -2.629 -9.693 1.00 90.56 107 GLY A O 1
ATOM 848 N N . LEU A 1 108 ? 2.152 -0.721 -9.733 1.00 90.56 108 LEU A N 1
ATOM 849 C CA . LEU A 1 108 ? 2.203 -0.578 -8.271 1.00 90.56 108 LEU A CA 1
ATOM 850 C C . LEU A 1 108 ? 0.824 -0.329 -7.667 1.00 90.56 108 LEU A C 1
ATOM 852 O O . LEU A 1 108 ? 0.469 -1.001 -6.703 1.00 90.56 108 LEU A O 1
ATOM 856 N N . LEU A 1 109 ? 0.047 0.592 -8.245 1.00 90.25 109 LEU A N 1
ATOM 857 C CA . LEU A 1 109 ? -1.307 0.899 -7.785 1.00 90.25 109 LEU A CA 1
ATOM 858 C C . LEU A 1 109 ? -2.199 -0.347 -7.779 1.00 90.25 109 LEU A C 1
ATOM 860 O O . LEU A 1 109 ? -2.876 -0.606 -6.787 1.00 90.25 109 LEU A O 1
ATOM 864 N N . ARG A 1 110 ? -2.153 -1.172 -8.831 1.00 89.12 110 ARG A N 1
ATOM 865 C CA . ARG A 1 110 ? -2.939 -2.417 -8.910 1.00 89.12 110 ARG A CA 1
ATOM 866 C C . ARG A 1 110 ? -2.645 -3.392 -7.769 1.00 89.12 110 ARG A C 1
ATOM 868 O O . ARG A 1 110 ? -3.560 -4.037 -7.267 1.00 89.12 110 ARG A O 1
ATOM 875 N N . LEU A 1 111 ? -1.391 -3.478 -7.319 1.00 88.19 111 LEU A N 1
ATOM 876 C CA . LEU A 1 111 ? -1.000 -4.345 -6.197 1.00 88.19 111 LEU A CA 1
ATOM 877 C C . LEU A 1 111 ? -1.588 -3.906 -4.850 1.00 88.19 111 LEU A C 1
ATOM 879 O O . LEU A 1 111 ? -1.576 -4.680 -3.891 1.00 88.19 111 LEU A O 1
ATOM 883 N N . VAL A 1 112 ? -2.087 -2.674 -4.773 1.00 86.88 112 VAL A N 1
ATOM 884 C CA . VAL A 1 112 ? -2.585 -2.039 -3.547 1.00 86.88 112 VAL A CA 1
ATOM 885 C C . VAL A 1 112 ? -4.039 -1.574 -3.710 1.00 86.88 112 VAL A C 1
ATOM 887 O O . VAL A 1 112 ? -4.487 -0.644 -3.045 1.00 86.88 112 VAL A O 1
ATOM 890 N N . GLY A 1 113 ? -4.787 -2.222 -4.613 1.00 81.56 113 GLY A N 1
ATOM 891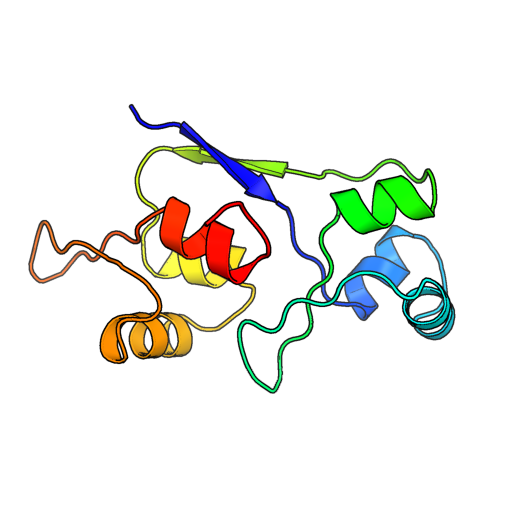 C CA . GLY A 1 113 ? -6.221 -1.979 -4.809 1.00 81.56 113 GLY A CA 1
ATOM 892 C C . GLY A 1 113 ? -6.567 -0.757 -5.655 1.00 81.56 113 GLY A C 1
ATOM 893 O O . GLY A 1 113 ? -7.697 -0.281 -5.606 1.00 81.56 113 GLY A O 1
ATOM 894 N N . GLY A 1 114 ? -5.609 -0.208 -6.398 1.00 77.50 114 GLY A N 1
ATOM 895 C CA . GLY A 1 114 ? -5.872 0.798 -7.422 1.00 77.50 114 GLY A CA 1
ATOM 896 C C . GLY A 1 114 ? -6.610 0.216 -8.639 1.00 77.50 114 GLY A C 1
ATOM 897 O O . GLY A 1 114 ? -6.650 -1.005 -8.810 1.00 77.50 114 GLY A O 1
ATOM 898 N N . PRO A 1 115 ? -7.195 1.077 -9.491 1.00 67.50 115 PRO A N 1
ATOM 899 C CA . PRO A 1 115 ? -7.924 0.644 -10.681 1.00 67.50 115 PRO A CA 1
ATOM 900 C C . PRO A 1 115 ? -7.032 -0.172 -11.634 1.00 67.50 115 PRO A C 1
ATOM 902 O O . PRO A 1 115 ? -5.838 0.105 -11.771 1.00 67.50 115 PRO A O 1
ATOM 905 N N . ALA A 1 116 ? -7.626 -1.195 -12.261 1.00 56.59 116 ALA A N 1
ATOM 906 C CA . ALA A 1 116 ? -6.965 -2.086 -13.218 1.00 56.59 116 ALA A CA 1
ATOM 907 C C . ALA A 1 116 ? -6.742 -1.420 -14.582 1.00 56.59 116 ALA A C 1
ATOM 909 O O . ALA A 1 116 ? -7.665 -0.739 -15.073 1.00 56.59 116 ALA A O 1
#

Radius of gyration: 14.91 Å; chains: 1; bounding box: 36×28×40 Å

Secondary structure (DSSP, 8-state):
--EEEEE-EE-HHHHHHHTTS-HHHHHHTT---EEEETTEEEEEHHHHHHHH------EEEEESS-BHHHHHHHTTS-HHHHHHHHHTSSS-EEEEETTEEEE-HHHHHHTTT---

Foldseek 3Di:
DDKDKAFAKDALVRVCVLLVHDSVVSVVLVADWFPLDPVDTIGTPVSVCVSRVRDDDTIDMDDDFDWLVVLCVSSVHDSVSSVVCPVVVLW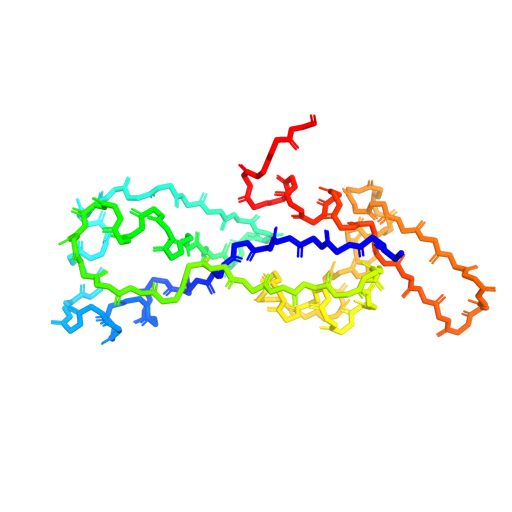DWDPPDPVTITTDPVSSLVSVPHDD

pLDDT: mean 91.53, std 6.77, range [56.59, 97.31]